Protein AF-A0A497K021-F1 (afdb_monomer)

Foldseek 3Di:
DDQEDEQFDKDKDKDKDFAQAQAKFWKKKWKFKAFPVRHTPDIWIFPTDIAGHRGMDITITMDTRHPPDWHKMKIWMWMDTPVDIDDGDIDMHTYDYDDDDDDDDPPDDPDDDPPDDDDDDPVPD

pLDDT: mean 91.19, std 11.78, range [49.34, 98.69]

Secondary structure (DSSP, 8-state):
--SEEETT-EEEEEEEEE--SSS-EEEEEEEEEEETT--EEEEEEPPPEEE-TT-EEEEEEEEE-TTPPSEEEEEEEEEEESS-EEEEEEEEEEEEPPP--------S-----TT-------TT-

Sequence (125 aa):
MPEEVIQGDDIEFGVLFKNDNSVDVSAQSIIYLYDKYGIKVAELASSPKIVGAGTTSWFNITWNTLGKKIGNYKASAVVLTEESSFGPVSKYFKISPLNQPPIANANGPYTGIEGQPVEFNASAS

Nearest PDB structures (foldseek):
  7cwd-assembly1_A  TM=7.935E-01  e=1.631E-04  Niallia circulans
  8q51-assembly1_A  TM=8.702E-01  e=8.159E-04  Niallia circulans
  4be6-assembly1_A  TM=7.320E-01  e=1.730E-03  Vibrio cholerae MJ-1236
  5jpm-assembly1_B  TM=6.465E-01  e=5.632E-03  Homo sapiens
  5jpn-assembly1_B  TM=5.451E-01  e=3.868E-03  Homo sapiens

Mean predicted aligned error: 8.48 Å

Structure (mmCIF, N/CA/C/O backbone):
data_AF-A0A497K021-F1
#
_entry.id   AF-A0A497K021-F1
#
loop_
_atom_site.group_PDB
_atom_site.id
_atom_site.type_symbol
_atom_site.label_atom_id
_atom_site.label_alt_id
_atom_site.label_comp_id
_atom_site.label_asym_id
_atom_site.label_entity_id
_atom_site.label_seq_id
_atom_site.pdbx_PDB_ins_code
_atom_site.Cartn_x
_atom_site.Cartn_y
_atom_site.Cartn_z
_atom_site.occupancy
_atom_site.B_iso_or_equiv
_atom_site.auth_seq_id
_atom_site.auth_comp_id
_atom_site.auth_asym_id
_atom_site.auth_atom_id
_atom_site.pdbx_P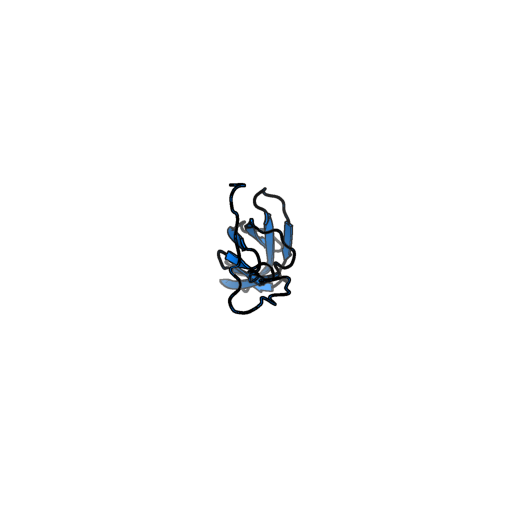DB_model_num
ATOM 1 N N . MET A 1 1 ? -2.891 -7.326 -1.493 1.00 85.12 1 MET A N 1
ATOM 2 C CA . MET A 1 1 ? -3.157 -6.595 -0.237 1.00 85.12 1 MET A CA 1
ATOM 3 C C . MET A 1 1 ? -4.528 -7.003 0.295 1.00 85.12 1 MET A C 1
ATOM 5 O O . MET A 1 1 ? -5.379 -7.307 -0.541 1.00 85.12 1 MET A O 1
ATOM 9 N N . PRO A 1 2 ? -4.730 -7.036 1.623 1.00 87.75 2 PRO A N 1
ATOM 10 C CA . PRO A 1 2 ? -6.038 -7.270 2.241 1.00 87.75 2 PRO A CA 1
ATOM 11 C C . PRO A 1 2 ? -7.014 -6.107 1.989 1.00 87.75 2 PRO A C 1
ATOM 13 O O . PRO A 1 2 ? -6.587 -4.975 1.768 1.00 87.75 2 PRO A O 1
ATOM 16 N N . GLU A 1 3 ? -8.320 -6.385 2.042 1.00 94.50 3 GLU A N 1
ATOM 17 C CA . GLU A 1 3 ? -9.380 -5.361 1.949 1.00 94.50 3 GLU A CA 1
ATOM 18 C C . GLU A 1 3 ? -9.663 -4.684 3.303 1.00 94.50 3 GLU A C 1
ATOM 20 O O . GLU A 1 3 ? -10.206 -3.581 3.353 1.00 94.50 3 GLU A O 1
ATOM 25 N N . GLU A 1 4 ? -9.252 -5.301 4.410 1.00 96.25 4 GLU A N 1
ATOM 26 C CA . GLU A 1 4 ? -9.405 -4.772 5.765 1.00 96.25 4 GLU A CA 1
ATOM 27 C C . GLU A 1 4 ? -8.224 -5.199 6.645 1.00 96.25 4 GLU A C 1
ATOM 29 O O . GLU A 1 4 ? -7.734 -6.322 6.522 1.00 96.25 4 GLU A O 1
ATOM 34 N N . VAL A 1 5 ? -7.775 -4.301 7.524 1.00 96.56 5 VAL A N 1
ATOM 35 C CA . VAL A 1 5 ? -6.766 -4.563 8.562 1.00 96.56 5 VAL A CA 1
ATOM 36 C C . VAL A 1 5 ? -7.157 -3.920 9.886 1.00 96.56 5 VAL A C 1
ATOM 38 O O . VAL A 1 5 ? -7.947 -2.971 9.918 1.00 96.56 5 VAL A O 1
ATOM 41 N N . ILE A 1 6 ? -6.592 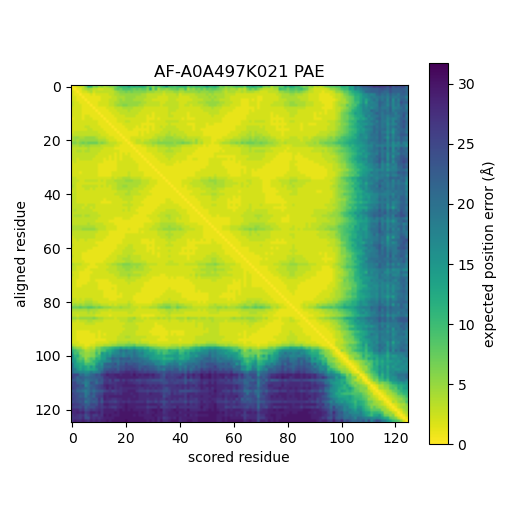-4.410 10.984 1.00 96.25 6 ILE A N 1
ATOM 42 C CA . ILE A 1 6 ? -6.752 -3.814 12.308 1.00 96.25 6 ILE A CA 1
ATOM 43 C C . ILE A 1 6 ? -5.679 -2.736 12.492 1.00 96.25 6 ILE A C 1
ATOM 45 O O . ILE A 1 6 ? -4.547 -2.865 12.033 1.00 96.25 6 ILE A O 1
ATOM 49 N N . GLN A 1 7 ? -6.025 -1.636 13.160 1.00 96.12 7 GLN A N 1
ATOM 50 C CA . GLN A 1 7 ? -5.060 -0.597 13.501 1.00 96.12 7 GLN A CA 1
ATOM 51 C C . GLN A 1 7 ? -3.884 -1.183 14.293 1.00 96.12 7 GLN A C 1
ATOM 53 O O . GLN A 1 7 ? -4.067 -1.722 15.383 1.00 96.12 7 GLN A O 1
ATOM 58 N N . GLY A 1 8 ? -2.680 -0.997 13.760 1.00 94.62 8 GLY A N 1
ATOM 59 C CA . GLY A 1 8 ? -1.444 -1.564 14.298 1.00 94.62 8 GLY A CA 1
ATOM 60 C C . GLY A 1 8 ? -0.831 -2.620 13.382 1.00 94.62 8 GLY A C 1
ATOM 61 O O . GLY A 1 8 ? 0.387 -2.785 13.417 1.00 94.62 8 GLY A O 1
ATOM 62 N N . ASP A 1 9 ? -1.636 -3.248 12.521 1.00 96.56 9 ASP A N 1
ATOM 63 C CA . ASP A 1 9 ? -1.165 -4.211 11.530 1.00 96.56 9 ASP A CA 1
ATOM 64 C C . ASP A 1 9 ? -0.289 -3.537 10.467 1.00 96.56 9 ASP A C 1
ATOM 66 O O . ASP A 1 9 ? -0.451 -2.350 10.138 1.00 96.56 9 ASP A O 1
ATOM 70 N N . ASP A 1 10 ? 0.599 -4.334 9.881 1.00 96.81 10 ASP A N 1
ATOM 71 C CA . ASP A 1 10 ? 1.335 -3.985 8.674 1.00 96.81 10 ASP A CA 1
ATOM 72 C C . ASP A 1 10 ? 0.542 -4.376 7.421 1.00 96.81 10 ASP A C 1
ATOM 74 O O . ASP A 1 10 ? 0.000 -5.477 7.315 1.00 96.81 10 ASP A O 1
ATOM 78 N N . ILE A 1 11 ? 0.517 -3.483 6.432 1.00 97.38 11 ILE A N 1
ATOM 79 C CA . ILE A 1 11 ? 0.013 -3.767 5.086 1.00 97.38 11 ILE A CA 1
ATOM 80 C C . ILE A 1 11 ? 1.196 -3.897 4.136 1.00 97.38 11 ILE A C 1
ATOM 82 O O . ILE A 1 11 ? 2.004 -2.977 4.036 1.00 97.38 11 ILE A O 1
ATOM 86 N N . GLU A 1 12 ? 1.250 -4.990 3.375 1.00 97.31 12 GLU A N 1
ATOM 87 C CA . GLU A 1 12 ? 2.183 -5.147 2.258 1.00 97.31 12 GLU A CA 1
ATOM 88 C C . GLU A 1 12 ? 1.510 -4.793 0.919 1.00 97.31 12 GLU A C 1
ATOM 90 O O . GLU A 1 12 ? 0.512 -5.394 0.491 1.00 97.31 12 GLU A O 1
ATOM 95 N N . PHE A 1 13 ? 2.084 -3.807 0.233 1.00 97.62 13 PHE A N 1
ATOM 96 C CA . PHE A 1 13 ? 1.748 -3.423 -1.131 1.00 97.62 13 PHE A CA 1
ATOM 97 C C . PHE A 1 13 ? 2.730 -4.085 -2.099 1.00 97.62 13 PHE A C 1
ATOM 99 O O . PHE A 1 13 ? 3.864 -3.633 -2.242 1.00 97.62 13 PHE A O 1
ATOM 106 N N . GLY A 1 14 ? 2.282 -5.146 -2.772 1.00 96.56 14 GLY A N 1
ATOM 107 C CA . GLY A 1 14 ? 3.007 -5.760 -3.883 1.00 96.56 14 GLY A CA 1
ATOM 108 C C . GLY A 1 14 ? 2.633 -5.107 -5.213 1.00 96.56 14 GLY A C 1
ATOM 109 O O . GLY A 1 14 ? 1.460 -5.112 -5.596 1.00 96.56 14 GLY A O 1
ATOM 110 N N . VAL A 1 15 ? 3.623 -4.581 -5.931 1.00 97.75 15 VAL A N 1
ATOM 111 C CA . VAL A 1 15 ? 3.486 -4.030 -7.286 1.00 97.75 15 VAL A CA 1
ATOM 112 C C . VAL A 1 15 ? 4.314 -4.871 -8.249 1.00 97.75 15 VAL A C 1
ATOM 114 O O . VAL A 1 15 ? 5.531 -4.981 -8.100 1.00 97.75 15 VAL A O 1
ATOM 117 N N . LEU A 1 16 ? 3.651 -5.477 -9.233 1.00 97.38 16 LEU A N 1
ATOM 118 C CA . LEU A 1 16 ? 4.298 -6.262 -10.279 1.00 97.38 16 LEU A CA 1
ATOM 119 C C . LEU A 1 16 ? 4.598 -5.366 -11.480 1.00 97.38 16 LEU A C 1
ATOM 121 O O . LEU A 1 16 ? 3.686 -4.750 -12.029 1.00 97.38 16 LEU A O 1
ATOM 125 N N . PHE A 1 17 ? 5.856 -5.323 -11.905 1.00 98.00 17 PHE A N 1
ATOM 126 C CA . PHE A 1 17 ? 6.288 -4.546 -13.062 1.00 98.00 17 PHE A CA 1
ATOM 127 C C . PHE A 1 17 ? 6.990 -5.440 -14.079 1.00 98.00 17 PHE A C 1
ATOM 129 O O . PHE A 1 17 ? 7.908 -6.181 -13.724 1.00 98.00 17 PHE A O 1
ATOM 136 N N . LYS A 1 18 ? 6.567 -5.356 -15.341 1.00 97.50 18 LYS A N 1
ATOM 137 C CA . LYS A 1 18 ? 7.202 -6.031 -16.473 1.00 97.50 18 LYS A CA 1
ATOM 138 C C . LYS A 1 18 ? 8.007 -5.013 -17.270 1.00 97.50 18 LYS A C 1
ATOM 140 O O . LYS A 1 18 ? 7.460 -3.999 -17.690 1.00 97.50 18 LYS A O 1
ATOM 145 N N . ASN A 1 19 ? 9.288 -5.295 -17.479 1.00 97.38 19 ASN A N 1
ATOM 146 C CA . ASN A 1 19 ? 10.125 -4.531 -18.387 1.00 97.38 19 ASN A CA 1
ATOM 147 C C . ASN A 1 19 ? 10.030 -5.152 -19.785 1.00 97.38 19 ASN A C 1
ATOM 149 O O . ASN A 1 19 ? 10.657 -6.172 -20.050 1.00 97.38 19 ASN A O 1
ATOM 153 N N . ASP A 1 20 ? 9.243 -4.544 -20.670 1.00 96.06 20 ASP A N 1
ATOM 154 C CA . ASP A 1 20 ? 9.109 -4.984 -22.066 1.00 96.06 20 ASP A CA 1
ATOM 155 C C . ASP A 1 20 ? 10.221 -4.439 -22.985 1.00 96.06 20 ASP A C 1
ATOM 157 O O . ASP A 1 20 ? 10.241 -4.743 -24.177 1.00 96.06 20 ASP A O 1
ATOM 161 N N . ASN A 1 21 ? 11.165 -3.654 -22.451 1.00 93.62 21 ASN A N 1
ATOM 162 C CA . ASN A 1 21 ? 12.306 -3.168 -23.221 1.00 93.62 21 ASN A CA 1
ATOM 163 C C . ASN A 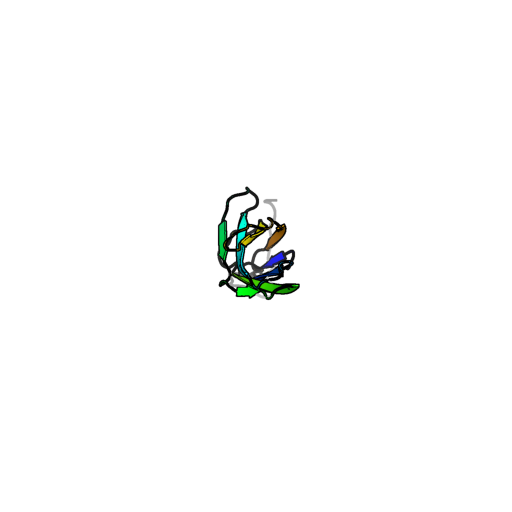1 21 ? 13.331 -4.280 -23.476 1.00 93.62 21 ASN A C 1
ATOM 165 O O . ASN A 1 21 ? 13.402 -5.285 -22.766 1.00 93.62 21 ASN A O 1
ATOM 169 N N . SER A 1 22 ? 14.187 -4.047 -24.472 1.00 95.31 22 SER A N 1
ATOM 170 C CA . SER A 1 22 ? 15.321 -4.913 -24.812 1.00 95.31 22 SER A CA 1
ATOM 171 C C . SER A 1 22 ? 16.571 -4.667 -23.959 1.00 95.31 22 SER A C 1
ATOM 173 O O . SER A 1 22 ? 17.600 -5.292 -24.203 1.00 95.31 22 SER A O 1
ATOM 175 N N . VAL A 1 23 ? 16.505 -3.748 -22.993 1.00 97.25 23 VAL A N 1
ATOM 176 C CA . VAL A 1 23 ? 17.588 -3.422 -22.056 1.00 97.25 23 VAL A CA 1
ATOM 177 C C . VAL A 1 23 ? 17.066 -3.419 -20.625 1.00 97.25 23 VAL A C 1
ATOM 179 O O . VAL A 1 23 ? 15.871 -3.222 -20.388 1.00 97.25 23 VAL A O 1
ATOM 182 N N . ASP A 1 24 ? 17.966 -3.649 -19.675 1.00 97.94 24 ASP A N 1
ATOM 183 C CA . ASP A 1 24 ? 17.667 -3.568 -18.249 1.00 97.94 24 ASP A CA 1
ATOM 184 C C . ASP A 1 24 ? 17.274 -2.138 -17.867 1.00 97.94 24 ASP A C 1
ATOM 186 O O . ASP A 1 24 ? 17.841 -1.171 -18.375 1.00 97.94 24 ASP A O 1
ATOM 190 N N . VAL A 1 25 ? 16.315 -2.002 -16.951 1.00 98.12 25 VAL A N 1
ATOM 191 C CA . VAL A 1 25 ? 15.861 -0.693 -16.462 1.00 98.12 25 VAL A CA 1
ATOM 192 C C . VAL A 1 25 ? 15.991 -0.607 -14.949 1.00 98.12 25 VAL A C 1
ATOM 194 O O . VAL A 1 25 ? 15.633 -1.543 -14.232 1.00 98.12 25 VAL A O 1
ATOM 197 N N . SER A 1 26 ? 16.471 0.533 -14.451 1.00 97.94 26 SER A N 1
ATOM 198 C CA . SER A 1 26 ? 16.337 0.890 -13.038 1.00 97.94 26 SER A CA 1
ATOM 199 C C . SER A 1 26 ? 14.928 1.421 -12.802 1.00 97.94 26 SER A C 1
ATOM 201 O O . SER A 1 26 ? 14.507 2.386 -13.442 1.00 97.94 26 SER A O 1
ATOM 203 N N . ALA A 1 27 ? 14.180 0.765 -11.918 1.00 98.38 27 ALA A N 1
ATOM 204 C CA . ALA A 1 27 ? 12.798 1.106 -11.618 1.00 98.38 27 ALA A CA 1
ATOM 205 C C . ALA A 1 27 ? 12.564 1.220 -10.106 1.00 98.38 27 ALA A C 1
ATOM 207 O O . ALA A 1 27 ? 13.187 0.523 -9.306 1.00 98.38 27 ALA A O 1
ATOM 208 N N . GLN A 1 28 ? 11.637 2.086 -9.711 1.00 98.38 28 GLN A N 1
ATOM 209 C CA . GLN A 1 28 ? 11.213 2.299 -8.329 1.00 98.38 28 GLN A CA 1
ATOM 210 C C . GLN A 1 28 ? 9.688 2.405 -8.274 1.00 98.38 28 GLN A C 1
ATOM 212 O O . GLN A 1 28 ? 9.082 3.055 -9.120 1.00 98.38 28 GLN A O 1
ATOM 217 N N . SER A 1 29 ? 9.054 1.805 -7.266 1.00 98.44 29 SER A N 1
ATOM 218 C CA . SER A 1 29 ? 7.615 1.965 -7.041 1.00 98.44 29 SER A CA 1
ATOM 219 C C . SER A 1 29 ? 7.348 2.996 -5.947 1.00 98.44 29 SER A C 1
ATOM 221 O O . SER A 1 29 ? 8.020 2.991 -4.917 1.00 98.44 29 SER A O 1
ATOM 223 N N . ILE A 1 30 ? 6.321 3.828 -6.135 1.00 98.62 30 ILE A N 1
ATOM 224 C CA . ILE A 1 30 ? 5.790 4.747 -5.119 1.00 98.62 30 ILE A CA 1
ATOM 225 C C . ILE A 1 30 ? 4.317 4.423 -4.866 1.00 98.62 30 ILE A C 1
ATOM 227 O O . ILE A 1 30 ? 3.536 4.285 -5.806 1.00 98.62 30 ILE A O 1
ATOM 231 N N . ILE A 1 31 ? 3.927 4.321 -3.596 1.00 98.69 31 ILE A N 1
ATOM 232 C CA . ILE A 1 31 ? 2.539 4.211 -3.146 1.00 98.69 31 ILE A CA 1
ATOM 233 C C . ILE A 1 31 ? 2.123 5.533 -2.505 1.00 98.69 31 ILE A C 1
ATOM 235 O O . ILE A 1 31 ? 2.657 5.930 -1.469 1.00 98.69 31 ILE A O 1
ATOM 239 N N . TYR A 1 32 ? 1.116 6.182 -3.082 1.00 98.62 32 TYR A N 1
ATOM 240 C CA . TYR A 1 32 ? 0.416 7.306 -2.470 1.00 98.62 32 TYR A CA 1
ATOM 241 C C . TYR A 1 32 ? -0.824 6.798 -1.737 1.00 98.62 32 TYR A C 1
ATOM 243 O O . TYR A 1 32 ? -1.696 6.165 -2.339 1.00 98.62 32 TYR A O 1
ATOM 251 N N . LEU A 1 33 ? -0.916 7.084 -0.442 1.00 98.62 33 LEU A N 1
ATOM 252 C CA . LEU A 1 33 ? -2.046 6.696 0.396 1.00 98.62 33 LEU A CA 1
ATOM 253 C C . LEU A 1 33 ? -2.940 7.897 0.663 1.00 98.62 33 LEU A C 1
ATOM 255 O O . LEU A 1 33 ? -2.457 8.950 1.078 1.00 98.62 33 LEU A O 1
ATOM 259 N N . TYR A 1 34 ? -4.242 7.716 0.474 1.00 98.62 34 TYR A N 1
ATOM 260 C CA . TYR A 1 34 ? -5.261 8.733 0.701 1.00 98.62 34 TYR A CA 1
ATOM 261 C C . TYR A 1 34 ? -6.311 8.232 1.685 1.00 98.62 34 TYR A C 1
ATOM 263 O O . TYR A 1 34 ? -6.689 7.061 1.630 1.00 98.62 34 TYR A O 1
ATOM 271 N N . ASP A 1 35 ? -6.802 9.109 2.555 1.00 97.81 35 ASP A N 1
ATOM 272 C CA . ASP A 1 35 ? -7.962 8.812 3.397 1.00 97.81 35 ASP A CA 1
ATOM 273 C C . ASP A 1 35 ? -9.288 8.895 2.610 1.00 97.81 35 ASP A C 1
ATOM 275 O O . ASP A 1 35 ? -9.319 9.207 1.414 1.00 97.81 35 ASP A O 1
ATOM 279 N N . LYS A 1 36 ? -10.413 8.637 3.289 1.00 96.00 36 LYS A N 1
ATOM 280 C CA . LYS A 1 36 ? -11.762 8.700 2.697 1.00 96.00 36 LYS A CA 1
ATOM 281 C C . LYS A 1 36 ? -12.163 10.076 2.150 1.00 96.00 36 LYS A C 1
ATOM 283 O O . LYS A 1 36 ? -13.137 10.157 1.410 1.00 96.00 36 LYS A O 1
ATOM 288 N N . TYR A 1 37 ? -11.457 11.139 2.529 1.00 96.75 37 TYR A N 1
ATOM 289 C CA . TYR A 1 37 ? -11.687 12.499 2.043 1.00 96.75 37 TYR A CA 1
ATOM 290 C C . TYR A 1 37 ? -10.753 12.859 0.880 1.00 96.75 37 TYR A C 1
ATOM 292 O O . TYR A 1 37 ? -10.808 13.976 0.373 1.00 96.75 37 TYR A O 1
ATOM 300 N N . GLY A 1 38 ? -9.902 11.926 0.442 1.00 96.31 38 GLY A N 1
ATOM 301 C CA . GLY A 1 38 ? -8.929 12.157 -0.619 1.00 96.31 38 GLY A CA 1
ATOM 302 C C . GLY A 1 38 ? -7.690 12.922 -0.157 1.00 96.31 38 GLY A C 1
ATOM 303 O O . GLY A 1 38 ? -6.921 13.380 -1.001 1.00 96.31 38 GLY A O 1
ATOM 304 N N . ILE A 1 39 ? -7.458 13.057 1.153 1.00 97.31 39 ILE A N 1
ATOM 305 C CA . ILE A 1 39 ? -6.252 13.700 1.681 1.00 97.31 39 ILE A CA 1
ATOM 306 C C . ILE A 1 39 ? -5.099 12.702 1.657 1.00 97.31 39 ILE A C 1
ATOM 308 O O . ILE A 1 39 ? -5.230 11.595 2.178 1.00 97.31 39 ILE A O 1
ATOM 312 N N . LYS A 1 40 ? -3.957 13.091 1.071 1.00 98.00 40 LYS A N 1
ATOM 313 C CA . LYS A 1 40 ? -2.744 12.260 1.064 1.00 98.00 40 LYS A CA 1
ATOM 314 C C . LYS A 1 40 ? -2.193 12.145 2.489 1.00 98.00 40 LYS A C 1
ATOM 316 O O . LYS A 1 40 ? -1.811 13.148 3.082 1.00 98.00 40 LYS A O 1
ATOM 321 N N . VAL A 1 41 ? -2.138 10.927 3.022 1.00 97.88 41 VAL A N 1
ATOM 322 C CA . VAL A 1 41 ? -1.683 10.631 4.393 1.00 97.88 41 VAL A CA 1
ATOM 323 C C . VAL A 1 41 ? -0.285 10.025 4.455 1.00 97.88 41 VAL A C 1
ATOM 325 O O . VAL A 1 41 ? 0.344 10.057 5.511 1.00 97.88 41 VAL A O 1
ATOM 328 N N . ALA A 1 42 ? 0.192 9.442 3.356 1.00 97.94 42 ALA A N 1
ATOM 329 C CA . ALA A 1 42 ? 1.530 8.881 3.260 1.00 97.94 42 ALA A CA 1
ATOM 330 C C . ALA A 1 42 ? 1.968 8.751 1.798 1.00 97.94 42 ALA A C 1
ATOM 332 O O . ALA A 1 42 ? 1.150 8.669 0.878 1.00 97.94 42 ALA A O 1
ATOM 333 N N . GLU A 1 43 ? 3.281 8.724 1.623 1.00 98.38 43 GLU A N 1
ATOM 334 C CA . GLU A 1 43 ? 3.974 8.472 0.370 1.00 98.38 43 GLU A CA 1
ATOM 335 C C . GLU A 1 43 ? 5.120 7.517 0.686 1.00 98.38 43 GLU A C 1
ATOM 337 O O . GLU A 1 43 ? 5.959 7.818 1.534 1.00 98.38 43 GLU A O 1
ATOM 342 N N . LEU A 1 44 ? 5.090 6.331 0.087 1.00 98.38 44 LEU A N 1
ATOM 343 C CA . LEU A 1 44 ? 5.998 5.238 0.414 1.00 98.38 44 LEU A CA 1
ATOM 344 C C . LEU A 1 44 ? 6.717 4.810 -0.856 1.00 98.38 44 LEU A C 1
ATOM 346 O O . LEU A 1 44 ? 6.058 4.439 -1.823 1.00 98.38 44 LEU A O 1
ATOM 350 N N . ALA A 1 45 ? 8.043 4.840 -0.854 1.00 97.56 45 ALA A N 1
ATOM 351 C CA . ALA A 1 45 ? 8.849 4.446 -2.001 1.00 97.56 45 ALA A CA 1
ATOM 352 C C . ALA A 1 45 ? 9.608 3.148 -1.704 1.00 97.56 45 ALA A C 1
ATOM 354 O O . ALA A 1 45 ? 10.131 2.968 -0.604 1.00 97.56 45 ALA A O 1
ATOM 355 N N . SER A 1 46 ? 9.698 2.254 -2.688 1.00 98.25 46 SER A N 1
ATOM 356 C CA . SER A 1 46 ? 10.647 1.141 -2.630 1.00 98.25 46 SER A CA 1
ATOM 357 C C . SER A 1 46 ? 12.080 1.660 -2.780 1.00 98.25 46 SER A C 1
ATOM 359 O O . SER A 1 46 ? 12.304 2.770 -3.261 1.00 98.25 46 SER A O 1
ATOM 361 N N . SER A 1 47 ? 13.086 0.842 -2.473 1.00 96.31 47 SER A N 1
ATOM 362 C CA . SER A 1 47 ? 14.412 1.066 -3.063 1.00 96.31 47 SER A CA 1
ATOM 363 C C . SER A 1 47 ? 14.343 0.872 -4.589 1.00 96.31 47 SER A C 1
ATOM 365 O O . SER A 1 47 ? 13.510 0.079 -5.055 1.00 96.31 47 SER A O 1
ATOM 367 N N . PRO A 1 48 ? 15.181 1.568 -5.378 1.00 97.12 48 PRO A N 1
ATOM 368 C CA . PRO A 1 48 ? 15.343 1.258 -6.793 1.00 97.12 48 PRO A CA 1
ATOM 369 C C . PRO A 1 48 ? 15.793 -0.192 -6.992 1.00 97.12 48 PRO A C 1
ATOM 371 O O . PRO A 1 48 ? 16.549 -0.740 -6.186 1.00 97.12 48 PRO A O 1
ATOM 374 N N . LYS A 1 49 ? 15.332 -0.811 -8.075 1.00 97.56 49 LYS A N 1
ATOM 375 C CA . LYS A 1 49 ? 15.651 -2.186 -8.451 1.00 97.56 49 LYS A CA 1
ATOM 376 C C . LYS A 1 49 ? 15.884 -2.260 -9.953 1.00 97.56 49 LYS A C 1
ATOM 378 O O . LYS A 1 49 ? 15.097 -1.724 -10.728 1.00 97.56 49 LYS A O 1
ATOM 383 N N . ILE A 1 50 ? 16.929 -2.979 -10.353 1.00 98.12 50 ILE A N 1
ATOM 384 C CA . ILE A 1 50 ? 17.141 -3.333 -11.756 1.00 98.12 50 ILE A CA 1
ATOM 385 C C . ILE A 1 50 ? 16.136 -4.419 -12.147 1.00 98.12 50 ILE A C 1
ATOM 387 O O . ILE A 1 50 ? 16.063 -5.472 -11.506 1.00 98.12 50 ILE A O 1
ATOM 391 N N . VAL A 1 51 ? 15.359 -4.161 -13.194 1.00 98.38 51 VAL A N 1
ATOM 392 C CA . VAL A 1 51 ? 14.433 -5.119 -13.797 1.00 98.38 51 VAL A CA 1
ATOM 393 C C . VAL A 1 51 ? 14.968 -5.478 -15.175 1.00 98.38 51 VAL A C 1
ATOM 395 O O . VAL A 1 51 ? 15.018 -4.634 -16.071 1.00 98.38 51 VAL A O 1
ATOM 398 N N . GLY A 1 52 ? 15.390 -6.732 -15.328 1.00 98.31 52 GLY A N 1
ATOM 399 C CA . GLY A 1 52 ? 16.054 -7.199 -16.541 1.00 98.31 52 GLY A CA 1
ATOM 400 C C . GLY A 1 52 ? 15.174 -7.094 -17.789 1.00 98.31 52 GLY A C 1
ATOM 401 O O . GLY A 1 52 ? 13.945 -7.182 -17.685 1.00 98.31 52 GLY A O 1
ATOM 402 N N . ALA A 1 53 ? 15.791 -6.928 -18.956 1.00 98.00 53 ALA A N 1
ATOM 403 C CA . ALA A 1 53 ? 15.110 -6.881 -20.253 1.00 98.00 53 ALA A CA 1
ATOM 404 C C . ALA A 1 53 ? 14.145 -8.066 -20.460 1.00 98.00 53 ALA A C 1
ATOM 406 O O . ALA A 1 53 ? 14.512 -9.225 -20.262 1.00 98.00 53 ALA A O 1
ATOM 407 N N . GLY A 1 54 ? 12.899 -7.793 -20.850 1.00 97.44 54 GLY A N 1
ATOM 408 C CA . GLY A 1 54 ? 11.858 -8.809 -21.058 1.00 97.44 54 GLY A CA 1
ATOM 409 C C . GLY A 1 54 ? 11.358 -9.517 -19.788 1.00 97.44 54 GLY A C 1
ATOM 410 O O . GLY A 1 54 ? 10.533 -10.429 -19.886 1.00 97.44 54 GLY A O 1
ATOM 411 N N . THR A 1 55 ? 11.839 -9.143 -18.596 1.00 98.56 55 THR A N 1
ATOM 412 C CA . THR A 1 55 ? 11.505 -9.824 -17.333 1.00 98.56 55 THR A CA 1
ATOM 413 C C . THR A 1 55 ? 10.421 -9.101 -16.537 1.00 98.56 55 THR A C 1
ATOM 415 O O . THR A 1 55 ? 9.999 -7.990 -16.851 1.00 98.56 55 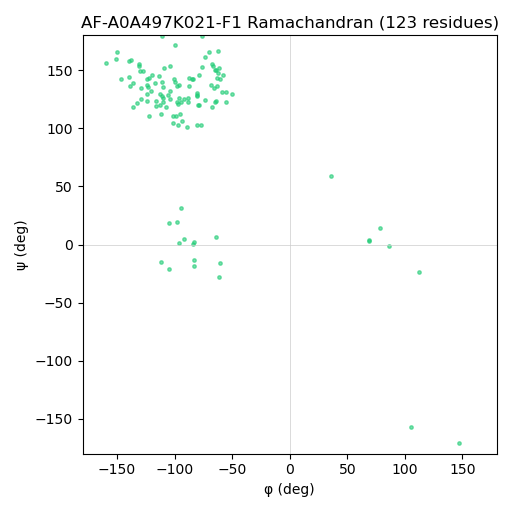THR A O 1
ATOM 418 N N . THR A 1 56 ? 9.945 -9.749 -15.473 1.00 98.06 56 THR A N 1
ATOM 419 C CA . THR A 1 56 ? 9.000 -9.171 -14.514 1.00 98.06 56 THR A CA 1
ATOM 420 C C . THR A 1 56 ? 9.596 -9.202 -13.108 1.00 98.06 56 THR A C 1
ATOM 422 O O . THR A 1 56 ? 10.281 -10.154 -12.739 1.00 98.06 56 THR A O 1
ATOM 425 N N . SER A 1 57 ? 9.340 -8.169 -12.308 1.00 98.00 57 SER A N 1
ATOM 426 C CA . SER A 1 57 ? 9.814 -8.055 -10.930 1.00 98.00 57 SER A CA 1
ATOM 427 C C . SER A 1 57 ? 8.761 -7.464 -10.000 1.00 98.00 57 SER A C 1
ATOM 429 O O . SER A 1 57 ? 8.018 -6.560 -10.371 1.00 98.00 57 SER A O 1
ATOM 431 N N . TRP A 1 58 ? 8.746 -7.959 -8.762 1.00 97.62 58 TRP A N 1
ATOM 432 C CA . TRP A 1 58 ? 7.972 -7.379 -7.668 1.00 97.62 58 TRP A CA 1
ATOM 433 C C . TRP A 1 58 ? 8.719 -6.236 -6.976 1.00 97.62 58 TRP A C 1
ATOM 435 O O . TRP A 1 58 ? 9.933 -6.331 -6.748 1.00 97.62 58 TRP A O 1
ATOM 445 N N . PHE A 1 59 ? 7.947 -5.222 -6.587 1.00 98.06 59 PHE A N 1
ATOM 446 C CA . PHE A 1 59 ? 8.259 -4.227 -5.568 1.00 98.06 59 PHE A CA 1
ATOM 447 C C . PHE A 1 59 ? 7.306 -4.426 -4.393 1.00 98.06 59 PHE A C 1
ATOM 449 O O . PHE A 1 59 ? 6.093 -4.316 -4.568 1.00 98.06 59 PHE A O 1
ATOM 456 N N . ASN A 1 60 ? 7.852 -4.702 -3.212 1.00 96.38 60 ASN A N 1
ATOM 457 C CA . ASN A 1 60 ? 7.073 -4.863 -1.990 1.00 96.38 60 ASN A CA 1
ATOM 458 C C . ASN A 1 60 ? 7.347 -3.674 -1.074 1.00 96.38 60 ASN A C 1
ATOM 460 O O . ASN A 1 60 ? 8.505 -3.346 -0.807 1.00 96.38 60 ASN A O 1
ATOM 464 N N . ILE A 1 61 ? 6.285 -3.005 -0.636 1.00 97.81 61 ILE A N 1
ATOM 465 C CA . ILE A 1 61 ? 6.355 -1.822 0.221 1.00 97.81 61 ILE A CA 1
ATOM 466 C C . ILE A 1 61 ? 5.428 -2.051 1.408 1.00 97.81 61 ILE A C 1
ATOM 468 O O . ILE A 1 61 ? 4.243 -2.319 1.219 1.00 97.81 61 ILE A O 1
ATOM 472 N N . THR A 1 62 ? 5.957 -1.921 2.621 1.00 97.44 62 THR A N 1
ATOM 473 C CA . THR A 1 62 ? 5.191 -2.133 3.853 1.00 97.44 62 THR A CA 1
ATOM 474 C C . THR A 1 62 ? 4.751 -0.809 4.462 1.00 97.44 62 THR A C 1
ATOM 476 O O . THR A 1 62 ? 5.497 0.172 4.458 1.00 97.44 62 THR A O 1
ATOM 479 N N . TRP A 1 63 ? 3.544 -0.782 5.022 1.00 97.94 63 TRP A N 1
ATOM 480 C CA . TRP A 1 63 ? 3.039 0.342 5.799 1.00 97.94 63 TRP A CA 1
ATOM 481 C C . TRP A 1 63 ? 2.421 -0.114 7.110 1.00 97.94 63 TRP A C 1
ATOM 483 O O . TRP A 1 63 ? 1.442 -0.856 7.108 1.00 97.94 63 TRP A O 1
ATOM 493 N N . ASN A 1 64 ? 2.952 0.400 8.215 1.00 96.81 64 ASN A N 1
ATOM 494 C CA . ASN A 1 64 ? 2.376 0.171 9.527 1.00 96.81 64 ASN A CA 1
ATOM 495 C C . ASN A 1 64 ? 1.188 1.114 9.784 1.00 96.81 64 ASN A C 1
ATOM 497 O O . ASN A 1 64 ? 1.281 2.337 9.604 1.00 96.81 64 ASN A O 1
ATOM 501 N N . THR A 1 65 ? 0.070 0.545 10.233 1.00 96.75 65 THR A N 1
ATOM 502 C CA . THR A 1 65 ? -1.181 1.282 10.467 1.00 96.75 65 THR A CA 1
ATOM 503 C C . THR A 1 65 ? -1.348 1.809 11.895 1.00 96.75 65 THR A C 1
ATOM 505 O O . THR A 1 65 ? -2.379 2.416 12.209 1.00 96.75 65 THR A O 1
ATOM 508 N N . LEU A 1 66 ? -0.349 1.652 12.769 1.00 95.56 66 LEU A N 1
ATOM 509 C CA . LEU A 1 66 ? -0.407 2.164 14.137 1.00 95.56 66 LEU A CA 1
ATOM 510 C C . LEU A 1 66 ? -0.602 3.687 14.141 1.00 95.56 66 LEU A C 1
ATOM 512 O O . LEU A 1 66 ? 0.067 4.443 13.430 1.00 95.56 66 LEU A O 1
ATOM 516 N N . GLY A 1 67 ? -1.570 4.143 14.938 1.00 92.50 67 GLY A N 1
ATOM 517 C CA . GLY A 1 67 ? -1.914 5.560 15.069 1.00 92.50 67 GLY A CA 1
ATOM 518 C C . GLY A 1 67 ? -2.569 6.186 13.831 1.00 92.50 67 GLY A C 1
ATOM 519 O O . GLY A 1 67 ? -2.832 7.390 13.828 1.00 92.50 67 GLY A O 1
ATOM 520 N N . LYS A 1 68 ? -2.854 5.416 12.771 1.00 95.56 68 LYS A N 1
ATOM 521 C CA . LYS A 1 68 ? -3.602 5.915 11.607 1.00 95.56 68 LYS A CA 1
ATOM 522 C C . LYS A 1 68 ? -5.093 5.945 11.923 1.00 95.56 68 LYS A C 1
ATOM 524 O O . LYS A 1 68 ? -5.590 5.117 12.684 1.00 95.56 68 LYS A O 1
ATOM 529 N N . LYS A 1 69 ? -5.815 6.926 11.375 1.00 95.88 69 LYS A N 1
ATOM 530 C CA . LYS A 1 69 ? -7.255 7.067 11.627 1.00 95.88 69 LYS A CA 1
ATOM 531 C C . LYS A 1 69 ? -8.004 5.821 11.139 1.00 95.88 69 LYS A C 1
ATOM 533 O O . LYS A 1 69 ? -7.694 5.259 10.099 1.00 95.88 69 LYS A O 1
ATOM 538 N N . ILE A 1 70 ? -9.020 5.412 11.885 1.00 97.00 70 ILE A N 1
ATOM 539 C CA . ILE A 1 70 ? -9.931 4.346 11.460 1.00 97.00 70 ILE A CA 1
ATOM 540 C C . ILE A 1 70 ? -10.760 4.844 10.271 1.00 97.00 70 ILE A C 1
ATOM 542 O O . ILE A 1 70 ? -11.246 5.980 10.284 1.00 97.00 70 ILE A O 1
ATOM 546 N N . GLY A 1 71 ? -10.941 4.009 9.247 1.00 97.44 71 GLY A N 1
ATOM 547 C CA . GLY A 1 71 ? -11.742 4.351 8.073 1.00 97.44 71 GLY A CA 1
ATOM 548 C C . GLY A 1 71 ? -11.249 3.730 6.770 1.00 97.44 71 GLY A C 1
ATOM 549 O O . GLY A 1 71 ? -10.373 2.871 6.762 1.00 97.44 71 GLY A O 1
ATOM 550 N N . ASN A 1 7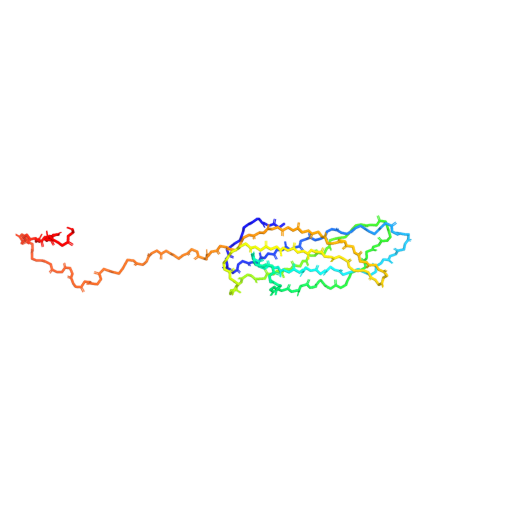2 ? -11.847 4.177 5.665 1.00 98.31 72 ASN A N 1
ATOM 551 C CA . ASN A 1 72 ? -11.499 3.734 4.317 1.00 98.31 72 ASN A CA 1
ATOM 552 C C . ASN A 1 72 ? -10.302 4.515 3.773 1.00 98.31 72 ASN A C 1
ATOM 554 O O . ASN A 1 72 ? -10.203 5.730 3.969 1.00 98.31 72 ASN A O 1
ATOM 558 N N . TYR A 1 73 ? -9.455 3.809 3.037 1.00 98.56 73 TYR A N 1
ATOM 559 C CA . TYR A 1 73 ? -8.248 4.321 2.410 1.00 98.56 73 TYR A CA 1
ATOM 560 C C . TYR A 1 73 ? -8.174 3.907 0.942 1.00 98.56 73 TYR A C 1
ATOM 562 O O . TYR A 1 73 ? -8.703 2.869 0.538 1.00 98.56 73 TYR A O 1
ATOM 570 N N . LYS A 1 74 ? -7.474 4.722 0.150 1.00 98.56 74 LYS A N 1
ATOM 571 C CA . LYS A 1 74 ? -7.061 4.407 -1.221 1.00 98.56 74 LYS A CA 1
ATOM 572 C C . LYS A 1 74 ? -5.537 4.353 -1.289 1.00 98.56 74 LYS A C 1
ATOM 574 O O . LYS A 1 74 ? -4.883 5.348 -0.987 1.00 98.56 74 LYS A O 1
ATOM 579 N N . ALA A 1 75 ? -4.985 3.233 -1.740 1.00 98.50 75 ALA A N 1
ATOM 580 C CA . ALA A 1 75 ? -3.589 3.109 -2.149 1.00 98.50 75 ALA A CA 1
ATOM 581 C C . ALA A 1 75 ? -3.491 3.281 -3.666 1.00 98.50 75 ALA A C 1
ATOM 583 O O . ALA A 1 75 ? -4.187 2.589 -4.406 1.00 98.50 75 ALA A O 1
ATOM 584 N N . SER A 1 76 ? -2.641 4.195 -4.127 1.00 98.38 76 SER A N 1
ATOM 585 C CA . SER A 1 76 ? -2.402 4.484 -5.541 1.00 98.38 76 SER A CA 1
ATOM 586 C C . SER A 1 76 ? -0.925 4.285 -5.857 1.00 98.38 76 SER A C 1
ATOM 588 O O . SER A 1 76 ? -0.090 5.059 -5.397 1.00 98.38 76 SER A O 1
ATOM 590 N N . ALA A 1 77 ? -0.610 3.250 -6.628 1.00 98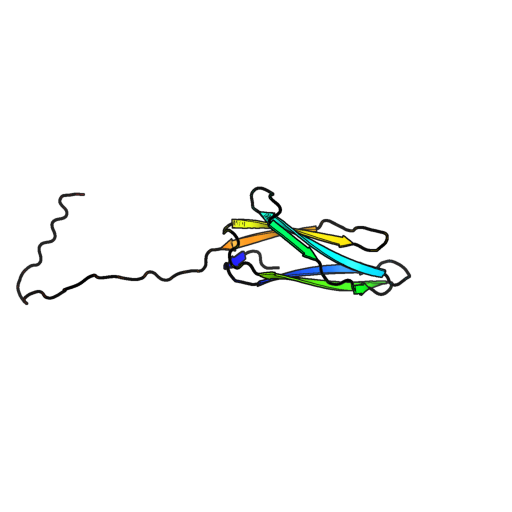.50 77 ALA A N 1
ATOM 591 C CA . ALA A 1 77 ? 0.749 2.863 -6.977 1.00 98.50 77 ALA A CA 1
ATOM 592 C C . ALA A 1 77 ? 1.169 3.437 -8.331 1.00 98.50 77 ALA A C 1
ATOM 594 O O . ALA A 1 77 ? 0.397 3.359 -9.286 1.00 98.50 77 ALA A O 1
ATOM 595 N N . VAL A 1 78 ? 2.397 3.936 -8.423 1.00 98.62 78 VAL A N 1
ATOM 596 C CA . VAL A 1 78 ? 3.088 4.262 -9.679 1.00 98.62 78 VAL A CA 1
ATOM 597 C C . VAL A 1 78 ? 4.448 3.574 -9.702 1.00 98.62 78 VAL A C 1
ATOM 599 O O . VAL A 1 78 ? 5.061 3.391 -8.651 1.00 98.62 78 VAL A O 1
ATOM 602 N N . VAL A 1 79 ? 4.928 3.217 -10.890 1.00 98.62 79 VAL A N 1
ATOM 603 C CA . VAL A 1 79 ? 6.313 2.774 -11.100 1.00 98.62 79 VAL A CA 1
ATOM 604 C C . VAL A 1 79 ? 7.024 3.820 -11.941 1.00 98.62 79 VAL A C 1
ATOM 606 O O . VAL A 1 79 ? 6.517 4.221 -12.983 1.00 98.62 79 VAL A O 1
ATOM 609 N N . LEU A 1 80 ? 8.186 4.262 -11.481 1.00 98.25 80 LEU A N 1
ATOM 610 C CA . LEU A 1 80 ? 9.042 5.227 -12.153 1.00 98.25 80 LEU A CA 1
ATOM 611 C C . LEU A 1 80 ? 10.299 4.522 -12.649 1.00 98.25 80 LEU A C 1
ATOM 613 O O . LEU A 1 80 ? 10.905 3.744 -11.912 1.00 98.25 80 LEU A O 1
ATOM 617 N N . THR A 1 81 ? 10.695 4.820 -13.876 1.00 97.31 81 THR A N 1
ATOM 618 C CA . THR A 1 81 ? 12.050 4.601 -14.387 1.00 97.31 81 THR A CA 1
ATOM 619 C C . THR A 1 81 ? 12.715 5.960 -14.597 1.00 97.31 81 THR A C 1
ATOM 621 O O . THR A 1 81 ? 12.099 7.002 -14.372 1.00 97.31 81 THR A O 1
ATOM 624 N N . GLU A 1 82 ? 13.968 5.970 -15.043 1.00 93.75 82 GLU A N 1
ATOM 625 C CA . GLU A 1 82 ? 14.664 7.218 -15.391 1.00 93.75 82 GLU A CA 1
ATOM 626 C C . GLU A 1 82 ? 13.969 7.987 -16.529 1.00 93.75 82 GLU A C 1
ATOM 628 O O . GLU A 1 82 ? 14.027 9.213 -16.575 1.00 93.75 82 GLU A O 1
ATOM 633 N N . GLU A 1 83 ? 13.268 7.278 -17.417 1.00 92.81 83 GLU A N 1
ATOM 634 C CA . GLU A 1 83 ? 12.688 7.849 -18.638 1.00 92.81 83 GLU A CA 1
ATOM 635 C C . GLU A 1 83 ? 11.156 7.896 -18.630 1.00 92.81 83 GLU A C 1
ATOM 637 O O . GLU A 1 83 ? 10.546 8.519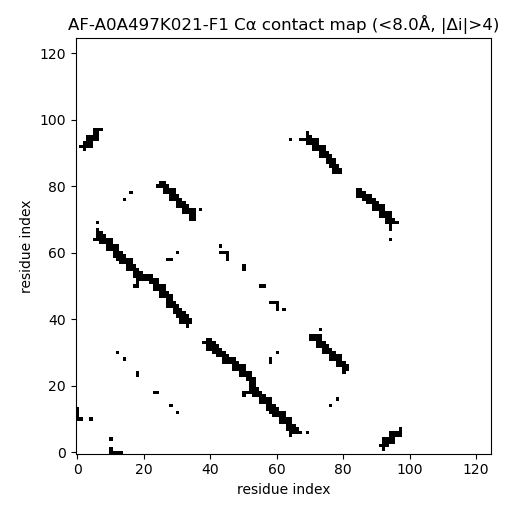 -19.499 1.00 92.81 83 GLU A O 1
ATOM 642 N N . SER A 1 84 ? 10.492 7.181 -17.721 1.00 95.56 84 SER A N 1
ATOM 643 C CA . SER A 1 84 ? 9.052 6.928 -17.826 1.00 95.56 84 SER A CA 1
ATOM 644 C C . SER A 1 84 ? 8.363 6.751 -16.478 1.00 95.56 84 SER A C 1
ATOM 646 O O . SER A 1 84 ? 8.971 6.430 -15.461 1.00 95.56 84 SER A O 1
ATOM 648 N N . SER A 1 85 ? 7.043 6.936 -16.494 1.00 97.44 85 SER A N 1
ATOM 649 C CA . SER A 1 85 ? 6.149 6.706 -15.361 1.00 97.44 85 SER A CA 1
ATOM 650 C C . SER A 1 85 ? 4.983 5.827 -15.801 1.00 97.44 85 SER A C 1
ATOM 652 O O . SER A 1 85 ? 4.390 6.056 -16.856 1.00 97.44 85 SER A O 1
ATOM 654 N N . PHE A 1 86 ? 4.657 4.819 -14.996 1.00 97.56 86 PHE A N 1
ATOM 655 C CA . PHE A 1 86 ? 3.642 3.809 -15.279 1.00 97.56 86 PHE A CA 1
ATOM 656 C C . PHE A 1 86 ? 2.587 3.780 -14.168 1.00 97.56 86 PHE A C 1
ATOM 658 O O . PHE A 1 86 ? 2.915 3.769 -12.979 1.00 97.56 86 PHE A O 1
ATOM 665 N N . GLY A 1 87 ? 1.310 3.716 -14.557 1.00 95.88 87 GLY A N 1
ATOM 666 C CA . GLY A 1 87 ? 0.160 3.779 -13.651 1.00 95.88 87 GLY A CA 1
ATOM 667 C C . GLY A 1 87 ? -0.569 5.137 -13.706 1.00 95.88 87 GLY A C 1
ATOM 668 O O . GLY A 1 87 ? -0.477 5.829 -14.718 1.00 95.88 87 GLY A O 1
ATOM 669 N N . PRO A 1 88 ? -1.312 5.526 -12.651 1.00 97.12 88 PRO A N 1
ATOM 670 C CA . PRO A 1 88 ? -1.443 4.815 -11.387 1.00 97.12 88 PRO A CA 1
ATOM 671 C C . PRO A 1 88 ? -2.359 3.588 -11.455 1.00 97.12 88 PRO A C 1
ATOM 673 O O . PRO A 1 88 ? -3.334 3.557 -12.202 1.00 97.12 88 PRO A O 1
ATOM 676 N N . VAL A 1 89 ? -2.104 2.612 -10.583 1.00 97.44 89 VAL A N 1
ATOM 677 C CA . VAL A 1 89 ? -3.043 1.526 -10.259 1.00 97.44 89 VAL A CA 1
ATOM 678 C C . VAL A 1 89 ? -3.537 1.725 -8.831 1.00 97.44 89 VAL A C 1
ATOM 680 O O . VAL A 1 89 ? -2.735 1.902 -7.917 1.00 97.44 89 VAL A O 1
ATOM 683 N N . SER A 1 90 ? -4.856 1.721 -8.624 1.00 97.19 90 SER A N 1
ATOM 684 C CA . SER A 1 90 ? -5.461 1.989 -7.313 1.00 97.19 90 SER A CA 1
ATOM 685 C C . SER A 1 90 ? -6.172 0.777 -6.717 1.00 97.19 90 SER A C 1
ATOM 687 O O . SER A 1 90 ? -6.812 -0.001 -7.425 1.00 97.19 90 SER A O 1
ATOM 689 N N . LYS A 1 91 ? -6.102 0.657 -5.390 1.00 97.88 91 LYS A N 1
ATOM 690 C CA . LYS A 1 91 ? -6.841 -0.312 -4.571 1.00 97.88 91 LYS A CA 1
ATOM 691 C C . LYS A 1 91 ? -7.332 0.350 -3.286 1.00 97.88 91 LYS A C 1
ATOM 693 O O . LYS A 1 91 ? -6.789 1.367 -2.855 1.00 97.88 91 LYS A O 1
ATOM 698 N N . TYR A 1 92 ? -8.360 -0.238 -2.689 1.00 98.00 92 TYR A N 1
ATOM 699 C CA . TYR A 1 92 ? -9.007 0.275 -1.488 1.00 98.00 92 TYR A CA 1
ATOM 700 C C . TYR A 1 92 ? -8.903 -0.746 -0.367 1.00 98.00 92 TYR A C 1
ATOM 702 O O . TYR A 1 92 ? -8.938 -1.948 -0.622 1.00 98.00 92 TYR A O 1
ATOM 710 N N . PHE A 1 93 ? -8.781 -0.246 0.855 1.00 98.31 93 PHE A N 1
ATOM 711 C CA . PHE A 1 93 ? -8.818 -1.056 2.063 1.00 98.31 93 PHE A CA 1
ATOM 712 C C . PHE A 1 93 ? -9.375 -0.234 3.225 1.00 98.31 93 PHE A C 1
ATOM 714 O O . PHE A 1 93 ? -9.470 0.996 3.151 1.00 98.31 93 PHE A O 1
ATOM 721 N N . LYS A 1 94 ? -9.735 -0.910 4.309 1.00 98.19 94 LYS A N 1
ATOM 722 C CA . LYS A 1 94 ? -10.238 -0.298 5.537 1.00 98.19 94 LYS A CA 1
ATOM 723 C C . LYS A 1 94 ? -9.297 -0.576 6.705 1.00 98.19 94 LYS A C 1
ATOM 725 O O . LYS A 1 94 ? -8.817 -1.692 6.860 1.00 98.19 94 LYS A O 1
ATOM 730 N N . ILE A 1 95 ? -9.071 0.433 7.542 1.00 98.00 95 ILE A N 1
ATOM 731 C CA . ILE A 1 95 ? -8.466 0.261 8.866 1.00 98.00 95 ILE A CA 1
ATOM 732 C C . ILE A 1 95 ? -9.601 0.220 9.886 1.00 98.00 95 ILE A C 1
ATOM 734 O O . ILE A 1 95 ? -10.381 1.174 9.972 1.00 98.00 95 ILE A O 1
ATOM 738 N N . SER A 1 96 ? -9.677 -0.865 10.647 1.00 96.94 96 SER A N 1
ATOM 739 C CA . SER A 1 96 ? -10.643 -1.094 11.722 1.00 96.94 96 SER A CA 1
ATOM 740 C C . SER A 1 96 ? -10.005 -0.927 13.103 1.00 96.94 96 SER A C 1
ATOM 742 O O . SER A 1 96 ? -8.788 -1.059 13.241 1.00 96.94 96 SER A O 1
ATOM 744 N N . PRO A 1 97 ? -10.787 -0.569 14.136 1.00 94.62 97 PRO A N 1
ATOM 745 C CA . PRO A 1 97 ? -10.246 -0.378 15.476 1.00 94.62 97 PRO A CA 1
ATOM 746 C C . PRO A 1 97 ? -9.713 -1.695 16.045 1.00 94.62 97 PRO A C 1
ATOM 748 O O . PRO A 1 97 ? -10.244 -2.767 15.754 1.00 94.62 97 PRO A O 1
ATOM 751 N N . LEU A 1 98 ? -8.697 -1.603 16.904 1.00 88.69 98 LEU A N 1
ATOM 752 C CA . LEU A 1 98 ? -8.282 -2.731 17.730 1.00 88.69 98 LEU A CA 1
ATOM 753 C C . LEU A 1 98 ? -9.426 -3.098 18.682 1.00 88.69 98 LEU A C 1
ATOM 755 O O . LEU A 1 98 ? -9.901 -2.248 19.438 1.00 88.69 98 LEU A O 1
ATOM 759 N N . ASN A 1 99 ? -9.873 -4.353 18.640 1.00 80.81 99 ASN A N 1
ATOM 760 C CA . ASN A 1 99 ? -10.918 -4.829 19.538 1.00 80.81 99 ASN A CA 1
ATOM 761 C C . ASN A 1 99 ? -10.415 -4.794 20.990 1.00 80.81 99 ASN A C 1
ATOM 763 O O . ASN A 1 99 ? -9.412 -5.431 21.311 1.00 80.81 99 ASN A O 1
ATOM 767 N N . GLN A 1 100 ? -11.117 -4.071 21.862 1.00 77.38 100 GLN A N 1
ATOM 768 C CA . GLN A 1 100 ? -10.849 -4.054 23.299 1.00 77.38 100 GLN A CA 1
ATOM 769 C C . GLN A 1 100 ? -11.995 -4.780 24.013 1.00 77.38 100 GLN A C 1
ATOM 771 O O . GLN A 1 100 ? -13.150 -4.383 23.837 1.00 77.38 100 GLN A O 1
ATOM 776 N N . PRO A 1 101 ? -11.724 -5.842 24.796 1.00 78.62 101 PRO A N 1
ATOM 777 C CA . PRO A 1 101 ? -12.776 -6.519 25.543 1.00 78.62 101 PRO A CA 1
ATOM 778 C C . PRO A 1 101 ? -13.413 -5.559 26.565 1.00 78.62 101 PRO A C 1
ATOM 780 O O . PRO A 1 101 ? -12.717 -4.695 27.107 1.00 78.62 101 PRO A O 1
ATOM 783 N N . PRO A 1 102 ? -14.716 -5.697 26.871 1.00 78.62 102 PRO A N 1
ATOM 784 C CA . PRO A 1 102 ? -15.346 -4.900 27.916 1.00 78.62 102 PRO A CA 1
ATOM 785 C C . PRO A 1 102 ? -14.719 -5.214 29.281 1.00 78.62 102 PRO A C 1
ATOM 787 O O . PRO A 1 102 ? -14.512 -6.376 29.630 1.00 78.62 102 PRO A O 1
ATOM 790 N N . ILE A 1 103 ? -14.455 -4.175 30.076 1.00 81.44 103 ILE A N 1
ATOM 791 C CA . ILE A 1 103 ? -14.030 -4.319 31.472 1.00 81.44 103 ILE A CA 1
ATOM 792 C C . ILE A 1 103 ? -15.275 -4.210 32.352 1.00 81.44 103 ILE A C 1
ATOM 794 O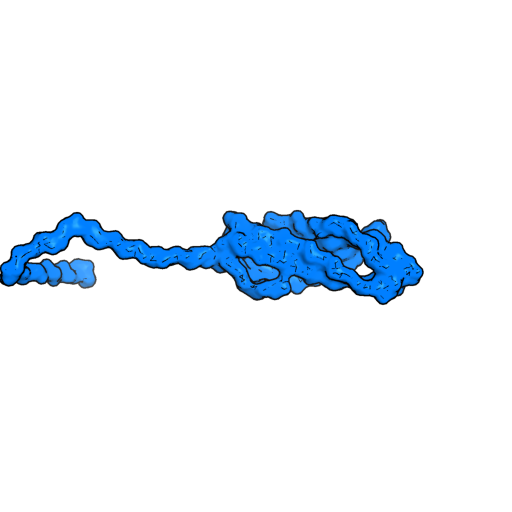 O . ILE A 1 103 ? -15.875 -3.141 32.458 1.00 81.44 103 ILE A O 1
ATOM 798 N N . ALA A 1 104 ? -15.665 -5.307 33.002 1.00 76.38 104 ALA A N 1
ATOM 799 C CA . ALA A 1 104 ? -16.717 -5.277 34.011 1.00 76.38 104 ALA A CA 1
ATOM 800 C C . ALA A 1 104 ? -16.149 -4.698 35.319 1.00 76.38 104 ALA A C 1
ATOM 802 O O . ALA A 1 104 ? -15.430 -5.388 36.039 1.00 76.38 104 ALA A O 1
ATOM 803 N N . ASN A 1 105 ? -16.454 -3.432 35.627 1.00 77.75 105 ASN A N 1
ATOM 804 C CA . ASN A 1 105 ? -16.157 -2.847 36.935 1.00 77.75 105 ASN A CA 1
ATOM 805 C C . ASN A 1 105 ? -17.422 -2.802 37.795 1.00 77.75 105 ASN A C 1
ATOM 807 O O . ASN A 1 105 ? -18.305 -1.968 37.617 1.00 77.75 105 ASN A O 1
ATOM 811 N N . ALA A 1 106 ? -17.463 -3.726 38.740 1.00 72.19 106 ALA A N 1
ATOM 812 C CA . ALA A 1 106 ? -18.590 -3.994 39.603 1.00 72.19 106 ALA A CA 1
ATOM 813 C C . ALA A 1 106 ? -18.667 -3.043 40.831 1.00 72.19 106 ALA A C 1
ATOM 815 O O . ALA A 1 106 ? -19.704 -2.988 41.484 1.00 72.19 106 ALA A O 1
ATOM 816 N N . ASN A 1 107 ? -17.600 -2.277 41.133 1.00 65.69 107 ASN A N 1
ATOM 817 C CA . ASN A 1 107 ? -17.503 -1.296 42.235 1.00 65.69 107 ASN A CA 1
ATOM 818 C C . ASN A 1 107 ? -18.242 -1.707 43.535 1.00 65.69 107 ASN A C 1
ATOM 820 O O . ASN A 1 107 ? -19.138 -1.005 44.002 1.00 65.69 107 ASN A O 1
ATOM 824 N N . GLY A 1 108 ? -17.867 -2.856 44.114 1.00 65.62 108 GLY A N 1
ATOM 825 C CA . GLY A 1 108 ? -18.438 -3.362 45.374 1.00 65.62 108 GLY A CA 1
ATOM 826 C C . GLY A 1 108 ? -18.183 -2.441 46.585 1.00 65.62 108 GLY A C 1
ATOM 827 O O . GLY A 1 108 ? -17.322 -1.561 46.514 1.00 65.62 108 GLY A O 1
ATOM 828 N N . PRO A 1 109 ? -18.884 -2.648 47.718 1.00 65.44 109 PRO A N 1
ATOM 829 C CA . PRO A 1 109 ? -19.064 -3.968 48.336 1.00 65.44 109 PRO A CA 1
ATOM 830 C C . PRO A 1 109 ? -20.386 -4.684 48.011 1.00 65.44 109 PRO A C 1
ATOM 832 O O . PRO A 1 109 ? -21.463 -4.108 48.106 1.00 65.44 109 PRO A O 1
ATOM 835 N N . TYR A 1 110 ? -20.298 -5.989 47.726 1.00 66.94 110 TYR A N 1
ATOM 836 C CA . TYR A 1 110 ? -21.444 -6.912 47.612 1.00 66.94 110 TYR A CA 1
ATOM 837 C C . TYR A 1 110 ? -21.736 -7.653 48.918 1.00 66.94 110 TYR A C 1
ATOM 839 O O . TYR A 1 110 ? -22.149 -8.811 48.922 1.00 66.94 110 TYR A O 1
ATOM 847 N N . THR A 1 111 ? -21.466 -7.014 50.050 1.00 67.94 111 THR A N 1
ATOM 848 C CA . THR A 1 111 ? -21.823 -7.577 51.348 1.00 67.94 111 THR A CA 1
ATOM 849 C C . THR A 1 111 ? -23.299 -7.290 51.600 1.00 67.94 111 THR A C 1
ATOM 851 O O . THR A 1 111 ? -23.663 -6.164 51.932 1.00 67.94 111 THR A O 1
ATOM 854 N N . GLY A 1 112 ? -24.140 -8.304 51.413 1.00 68.31 112 GLY A N 1
ATOM 855 C CA . GLY A 1 112 ? -25.527 -8.334 51.876 1.00 68.31 112 GLY A CA 1
ATOM 856 C C . GLY A 1 112 ? -25.673 -9.329 53.027 1.00 68.31 112 GLY A C 1
ATOM 857 O O . GLY A 1 112 ? -24.909 -10.288 53.121 1.00 68.31 112 GLY A O 1
ATOM 858 N N . ILE A 1 113 ? -26.635 -9.099 53.917 1.00 75.94 113 ILE A N 1
ATOM 859 C CA . ILE A 1 113 ? -26.990 -10.062 54.965 1.00 75.94 113 ILE A CA 1
ATOM 860 C C . ILE A 1 113 ? -27.902 -11.121 54.334 1.00 75.94 113 ILE A C 1
ATOM 862 O O . ILE A 1 113 ? -28.900 -10.776 53.698 1.00 75.94 113 ILE A O 1
ATOM 866 N N . GLU A 1 114 ? -27.566 -12.401 54.501 1.00 76.25 114 GLU A N 1
ATOM 867 C CA . GLU A 1 114 ? -28.390 -13.516 54.024 1.00 76.25 114 GLU A CA 1
ATOM 868 C C . GLU A 1 114 ? -29.821 -13.412 54.586 1.00 76.25 114 GLU A C 1
ATOM 870 O O . GLU A 1 114 ? -30.023 -13.171 55.776 1.00 76.25 114 GLU A O 1
ATOM 875 N N . GLY A 1 115 ? -30.824 -13.548 53.714 1.00 77.56 115 GLY A N 1
ATOM 876 C CA . GLY A 1 115 ? -32.240 -13.440 54.079 1.00 77.56 115 GLY A CA 1
ATOM 877 C C . GLY A 1 115 ? -32.828 -12.022 54.074 1.00 77.56 115 GLY A C 1
ATOM 878 O O . GLY A 1 115 ? -34.025 -11.883 54.313 1.00 77.56 115 GLY A O 1
ATOM 879 N N . GLN A 1 116 ? -32.047 -10.974 53.777 1.00 76.56 116 GLN A N 1
ATOM 880 C CA . GLN A 1 116 ? -32.592 -9.631 53.535 1.00 76.56 116 GLN A CA 1
ATOM 881 C C . GLN A 1 116 ? -32.958 -9.446 52.049 1.00 76.56 116 GLN A C 1
ATOM 883 O O . GLN A 1 116 ? -32.105 -9.671 51.186 1.00 76.56 116 GLN A O 1
ATOM 888 N N . PRO A 1 117 ? -34.198 -9.038 51.717 1.00 70.94 117 PRO A N 1
ATOM 889 C CA . PRO A 1 117 ? -34.562 -8.713 50.343 1.00 70.94 117 PRO A CA 1
ATOM 890 C C . PRO A 1 117 ? -33.789 -7.479 49.861 1.00 70.94 117 PRO A C 1
ATOM 892 O O . PRO A 1 117 ? -33.698 -6.472 50.560 1.00 70.94 117 PRO A O 1
ATOM 895 N N . VAL A 1 118 ? -33.245 -7.554 48.646 1.00 71.00 118 VAL A N 1
ATOM 896 C CA . VAL A 1 118 ? -32.656 -6.401 47.954 1.00 71.00 118 VAL A CA 1
ATOM 897 C C . VAL A 1 118 ? -33.739 -5.794 47.069 1.00 71.00 118 VAL A C 1
ATOM 899 O O . VAL A 1 118 ? -34.112 -6.380 46.053 1.00 71.00 118 VAL A O 1
ATOM 902 N N . GLU A 1 119 ? -34.275 -4.640 47.458 1.00 70.12 119 GLU A N 1
ATOM 903 C CA . GLU A 1 119 ? -35.265 -3.927 46.649 1.00 70.12 119 GLU A CA 1
ATOM 904 C C . GLU A 1 119 ? -34.582 -3.154 45.511 1.00 70.12 119 GLU A C 1
ATOM 906 O O . GLU A 1 119 ? -33.767 -2.262 45.742 1.00 70.12 119 GLU A O 1
ATOM 911 N N . PHE A 1 120 ? -34.941 -3.474 44.264 1.00 64.75 120 PHE A N 1
ATOM 912 C CA . PHE A 1 120 ? -34.599 -2.674 43.088 1.00 64.75 120 PHE A CA 1
ATOM 913 C C . PHE A 1 120 ? -35.820 -1.850 42.673 1.00 64.75 120 PHE A C 1
ATOM 915 O O . PHE A 1 120 ? -36.809 -2.394 42.185 1.00 64.75 120 PHE A O 1
ATOM 922 N N . ASN A 1 121 ? -35.753 -0.529 42.846 1.00 68.81 121 ASN A N 1
ATOM 923 C CA . ASN A 1 121 ? -36.784 0.387 42.367 1.00 68.81 121 ASN A CA 1
ATOM 924 C C . ASN A 1 121 ? -36.353 1.014 41.028 1.00 68.81 121 ASN A C 1
ATOM 926 O O . ASN A 1 121 ? -35.434 1.828 40.990 1.00 68.81 121 ASN A O 1
ATOM 930 N N . ALA A 1 122 ? -37.036 0.645 39.940 1.00 52.50 122 ALA A N 1
ATOM 931 C CA . ALA A 1 122 ? -36.806 1.159 38.585 1.00 52.50 122 ALA A CA 1
ATOM 932 C C . ALA A 1 122 ? -37.777 2.290 38.172 1.00 52.50 122 ALA A C 1
ATOM 934 O O . ALA A 1 122 ? -37.923 2.566 36.986 1.00 52.50 122 ALA A O 1
ATOM 935 N N . SER A 1 123 ? -38.440 2.960 39.122 1.00 67.50 123 SER A N 1
ATOM 936 C CA . SER A 1 123 ? -39.471 3.993 38.863 1.00 67.50 123 SER A CA 1
ATOM 937 C C . SER A 1 123 ? -38.996 5.270 38.148 1.00 67.50 123 SER A C 1
ATOM 939 O O . SER A 1 123 ? -39.778 6.203 37.991 1.00 67.50 123 SER A O 1
ATOM 941 N N . ALA A 1 124 ? -37.745 5.317 37.686 1.00 53.53 124 ALA A N 1
ATOM 942 C CA . ALA A 1 124 ? -37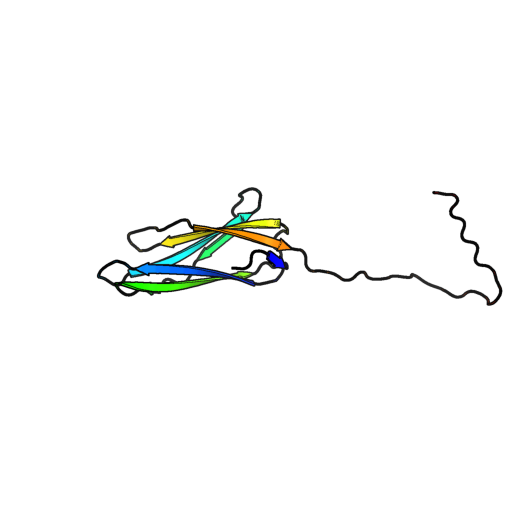.193 6.406 36.881 1.00 53.53 124 ALA A CA 1
ATOM 943 C C . ALA A 1 124 ? -37.031 6.056 35.382 1.00 53.53 124 ALA A C 1
ATOM 945 O O . ALA A 1 124 ? -36.253 6.724 34.702 1.00 53.53 124 ALA A O 1
ATOM 946 N N . SER A 1 125 ? -37.707 5.013 34.877 1.00 49.34 125 SER A N 1
ATOM 947 C CA . SER A 1 125 ? -37.735 4.677 33.436 1.00 49.34 125 SER A CA 1
ATOM 948 C C . SER A 1 125 ? -38.919 5.301 32.708 1.00 49.34 125 SER A C 1
ATOM 950 O O . SER A 1 125 ? -40.023 5.305 33.295 1.00 49.34 125 SER A O 1
#

Solvent-accessible surface area (backbone atoms only — not comparable to full-atom values): 7687 Å² total; per-residue (Å²): 111,71,60,62,46,46,49,53,43,73,46,56,47,75,45,80,46,69,34,83,45,93,53,67,41,59,34,32,42,38,39,41,30,22,43,79,87,66,50,78,76,48,76,47,67,42,74,74,41,80,36,48,46,67,35,73,43,79,44,72,43,78,45,72,31,57,93,53,78,71,42,48,34,37,44,36,33,35,39,37,42,95,87,49,76,45,75,74,50,73,51,61,32,32,35,38,73,66,87,72,82,86,81,88,80,79,82,72,86,85,84,73,64,89,91,61,86,82,86,82,85,68,88,87,117

Radius of gyration: 26.23 Å; Cα contacts (8 Å, |Δi|>4): 243; chains: 1; bounding box: 57×27×80 Å